Protein AF-A0AA42UG74-F1 (afdb_monomer)

Mean predicted aligned error: 9.79 Å

Nearest PDB structures (foldseek):
  3mso-assembly1_B  TM=6.587E-01  e=2.366E-01  Pseudomonas aeruginosa
  8ow1-assembly1_P  TM=5.869E-01  e=1.879E-01  Saccharomyces cerevisiae
  6a5g-assembly2_C  TM=5.026E-01  e=2.814E-01  Streptomyces seoulensis
  7dda-assembly1_A  TM=5.374E-01  e=2.998E+00  Shrimp white spot syndrome virus
  8a3w-assembly1_SZ  TM=3.940E-01  e=4.001E+00  Leishmania major strain Friedlin

pLDDT: mean 78.97, std 15.33, range [35.84, 93.62]

Structure (mmCIF, N/CA/C/O backbone):
data_AF-A0AA42UG74-F1
#
_entry.id   AF-A0AA42UG74-F1
#
loop_
_atom_site.group_PDB
_atom_site.id
_atom_site.type_symbol
_atom_site.label_atom_id
_atom_site.label_alt_id
_atom_site.label_comp_id
_atom_site.label_asym_id
_atom_site.label_entity_id
_atom_site.label_seq_id
_atom_site.pdbx_PDB_ins_code
_atom_site.Cartn_x
_atom_site.Cartn_y
_atom_site.Cartn_z
_atom_site.occupancy
_atom_site.B_iso_or_equiv
_atom_site.auth_seq_id
_atom_site.auth_comp_id
_atom_site.auth_asym_id
_atom_site.auth_atom_id
_atom_site.pdbx_PDB_model_num
ATOM 1 N N . MET A 1 1 ? -6.431 9.610 14.827 1.00 75.06 1 MET A N 1
ATOM 2 C CA . MET A 1 1 ? -7.086 8.660 13.911 1.00 75.06 1 MET A CA 1
ATOM 3 C C . MET A 1 1 ? -6.911 9.230 12.531 1.00 75.06 1 MET A C 1
ATOM 5 O O . MET A 1 1 ? -7.346 10.354 12.314 1.00 75.06 1 MET A O 1
ATOM 9 N N . ILE A 1 2 ? -6.188 8.516 11.682 1.00 86.88 2 ILE A N 1
ATOM 10 C CA . ILE A 1 2 ? -5.879 8.994 10.339 1.00 86.88 2 ILE A CA 1
ATOM 11 C C . ILE A 1 2 ? -7.026 8.645 9.390 1.00 86.88 2 ILE A C 1
ATOM 13 O O . ILE A 1 2 ? -7.773 7.682 9.622 1.00 86.88 2 ILE A O 1
ATOM 17 N N . ASP A 1 3 ? -7.175 9.426 8.331 1.00 89.94 3 ASP A N 1
ATOM 18 C CA . ASP A 1 3 ? -8.115 9.121 7.260 1.00 89.94 3 ASP A CA 1
ATOM 19 C C . ASP A 1 3 ? -7.470 8.228 6.183 1.00 89.94 3 ASP A C 1
ATOM 21 O O . ASP A 1 3 ? -6.282 7.887 6.222 1.00 89.94 3 ASP A O 1
ATOM 25 N N . PHE A 1 4 ? -8.276 7.813 5.205 1.00 89.19 4 PHE A N 1
ATOM 26 C CA . PHE A 1 4 ? -7.787 7.018 4.082 1.00 89.19 4 PHE A CA 1
ATOM 27 C C . PHE A 1 4 ? -6.757 7.761 3.229 1.00 89.19 4 PHE A C 1
ATOM 29 O O . PHE A 1 4 ? -5.860 7.128 2.679 1.00 89.19 4 PHE A O 1
ATOM 36 N N . HIS A 1 5 ? -6.861 9.083 3.107 1.00 91.75 5 HIS A N 1
ATOM 37 C CA . HIS A 1 5 ? -5.953 9.871 2.286 1.00 91.75 5 HIS A CA 1
ATOM 38 C C . HIS A 1 5 ? -4.543 9.896 2.894 1.00 91.75 5 HIS A C 1
ATOM 40 O O . HIS A 1 5 ? -3.554 9.696 2.186 1.00 91.75 5 HIS A O 1
ATOM 46 N N . GLU A 1 6 ? -4.444 10.052 4.213 1.00 92.00 6 GLU A N 1
ATOM 47 C CA . GLU A 1 6 ? -3.196 9.911 4.961 1.00 92.00 6 GLU A CA 1
ATOM 48 C C . GLU A 1 6 ? -2.643 8.486 4.871 1.00 92.00 6 GLU A C 1
ATOM 50 O O . GLU A 1 6 ? -1.457 8.305 4.589 1.00 92.00 6 GLU A O 1
ATOM 55 N N . ALA A 1 7 ? -3.491 7.463 5.018 1.00 90.94 7 ALA A N 1
ATOM 56 C CA . ALA A 1 7 ? -3.063 6.069 4.895 1.00 90.94 7 ALA A CA 1
ATOM 57 C C . ALA A 1 7 ? -2.491 5.753 3.500 1.00 90.94 7 ALA A C 1
ATOM 59 O O . ALA A 1 7 ? -1.457 5.090 3.393 1.00 90.94 7 ALA A O 1
ATOM 60 N N . ILE A 1 8 ? -3.117 6.267 2.435 1.00 93.25 8 ILE A N 1
ATOM 61 C CA . ILE A 1 8 ? -2.642 6.119 1.052 1.00 93.25 8 ILE A CA 1
ATOM 62 C C . ILE A 1 8 ? -1.286 6.804 0.872 1.00 93.25 8 ILE A C 1
ATOM 64 O O . ILE A 1 8 ? -0.369 6.188 0.330 1.00 93.25 8 ILE A O 1
ATOM 68 N N . LYS A 1 9 ? -1.120 8.039 1.365 1.00 93.44 9 LYS A N 1
ATOM 69 C CA . LYS A 1 9 ? 0.169 8.752 1.304 1.00 93.44 9 LYS A CA 1
ATOM 70 C C . LYS A 1 9 ? 1.281 7.968 1.992 1.00 93.44 9 LYS A C 1
ATOM 72 O O . LYS A 1 9 ? 2.375 7.832 1.446 1.00 93.44 9 LYS A O 1
ATOM 77 N N . ILE A 1 10 ? 0.996 7.420 3.172 1.00 92.88 10 ILE A N 1
ATOM 78 C CA . ILE A 1 10 ? 1.953 6.606 3.925 1.00 92.88 10 ILE A CA 1
ATOM 79 C C . ILE A 1 10 ? 2.306 5.345 3.134 1.00 92.88 10 ILE A C 1
ATOM 81 O O . ILE A 1 10 ? 3.487 5.029 3.001 1.00 92.88 10 ILE A O 1
ATOM 85 N N . ALA A 1 11 ? 1.321 4.650 2.564 1.00 92.00 11 ALA A N 1
ATOM 86 C CA . ALA A 1 11 ? 1.563 3.471 1.737 1.00 92.00 11 ALA A CA 1
ATOM 87 C C . ALA A 1 11 ? 2.422 3.794 0.500 1.00 92.00 11 ALA A C 1
ATOM 89 O O . ALA A 1 11 ? 3.418 3.114 0.270 1.00 92.00 11 ALA A O 1
ATOM 90 N N . MET A 1 12 ? 2.103 4.864 -0.237 1.00 90.44 12 MET A N 1
ATOM 91 C C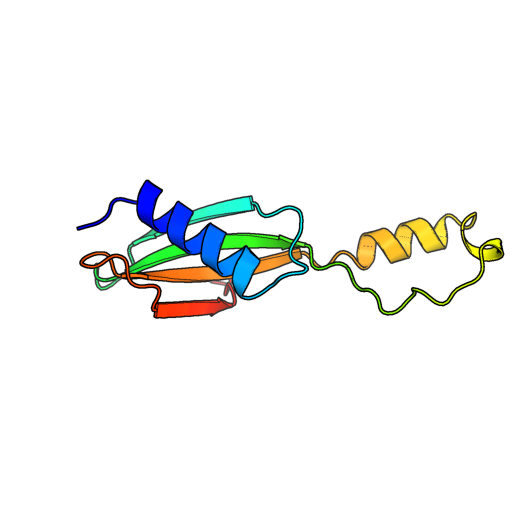A . MET A 1 12 ? 2.856 5.303 -1.421 1.00 90.44 12 MET A CA 1
ATOM 92 C C . MET A 1 12 ? 4.317 5.633 -1.096 1.00 90.44 12 MET A C 1
ATOM 94 O O . MET A 1 12 ? 5.219 5.148 -1.777 1.00 90.44 12 MET A O 1
ATOM 98 N N . ASN A 1 13 ? 4.563 6.382 -0.017 1.00 91.56 13 ASN A N 1
ATOM 99 C CA . ASN A 1 13 ? 5.923 6.698 0.435 1.00 91.56 13 ASN A CA 1
ATOM 100 C C . ASN A 1 13 ? 6.708 5.442 0.839 1.00 91.56 13 ASN A C 1
ATOM 102 O O . ASN A 1 13 ? 7.914 5.345 0.611 1.00 91.56 13 ASN A O 1
ATOM 106 N N . ASN A 1 14 ? 6.035 4.458 1.440 1.00 90.81 14 ASN A N 1
ATOM 107 C CA . ASN A 1 14 ? 6.673 3.190 1.778 1.00 90.81 14 ASN A CA 1
ATOM 108 C C . ASN A 1 14 ? 6.991 2.353 0.531 1.00 90.81 14 ASN A C 1
ATOM 110 O O . ASN A 1 14 ? 8.032 1.706 0.520 1.00 90.81 14 ASN A O 1
ATOM 114 N N . VAL A 1 15 ? 6.172 2.380 -0.529 1.00 87.06 15 VAL A N 1
ATOM 115 C CA . VAL A 1 15 ? 6.480 1.660 -1.785 1.00 87.06 15 VAL A CA 1
ATOM 116 C C . VAL A 1 15 ? 7.768 2.173 -2.401 1.00 87.06 15 VAL A C 1
ATOM 118 O O . VAL A 1 15 ? 8.651 1.376 -2.696 1.00 87.06 15 VAL A O 1
ATOM 121 N N . THR A 1 16 ? 7.904 3.489 -2.551 1.00 84.88 16 THR A N 1
ATOM 122 C CA . THR A 1 16 ? 9.098 4.093 -3.158 1.00 84.88 16 THR A CA 1
ATOM 123 C C . THR A 1 16 ? 10.352 3.860 -2.317 1.00 84.88 16 THR A C 1
ATOM 125 O O . THR A 1 16 ? 11.437 3.688 -2.865 1.00 84.88 16 THR A O 1
ATOM 128 N N . THR A 1 17 ? 10.206 3.792 -0.990 1.00 86.31 17 THR A N 1
ATOM 129 C CA . THR A 1 17 ? 11.322 3.546 -0.064 1.00 86.31 17 THR A CA 1
ATOM 130 C C . THR A 1 17 ? 11.743 2.074 -0.039 1.00 86.31 17 THR A C 1
ATOM 132 O O . THR A 1 17 ? 12.931 1.763 -0.053 1.00 86.31 17 THR A O 1
ATOM 135 N N . LEU A 1 18 ? 10.779 1.152 0.018 1.00 84.69 18 LEU A N 1
ATOM 136 C CA . LEU A 1 18 ? 11.035 -0.288 0.141 1.00 84.69 18 LEU A CA 1
ATOM 137 C C . LEU A 1 18 ? 11.349 -0.938 -1.209 1.00 84.69 18 LEU A C 1
ATOM 139 O O . LEU A 1 18 ? 12.018 -1.969 -1.258 1.00 84.69 18 LEU A O 1
ATOM 143 N N . ILE A 1 19 ? 10.850 -0.353 -2.297 1.00 82.75 19 ILE A N 1
ATOM 144 C CA . ILE A 1 19 ? 10.966 -0.867 -3.659 1.00 82.75 19 ILE A CA 1
ATOM 145 C C . ILE A 1 19 ? 11.438 0.288 -4.549 1.00 82.75 19 ILE A C 1
ATOM 147 O O . ILE A 1 19 ? 10.660 0.854 -5.313 1.00 82.75 19 ILE A O 1
ATOM 151 N N . PRO A 1 20 ? 12.730 0.653 -4.476 1.00 78.00 20 PRO A N 1
ATOM 152 C CA . PRO A 1 20 ? 13.266 1.837 -5.153 1.00 78.00 20 PRO A CA 1
ATOM 153 C C . PRO A 1 20 ? 13.188 1.768 -6.685 1.00 78.00 20 PRO A C 1
ATOM 155 O O . PRO A 1 20 ? 13.325 2.786 -7.354 1.00 78.00 20 PRO A O 1
ATOM 158 N N . LYS A 1 21 ? 12.967 0.576 -7.251 1.00 81.38 21 LYS A N 1
ATOM 159 C CA . LYS A 1 21 ? 12.757 0.373 -8.690 1.00 81.38 21 LYS A CA 1
ATOM 160 C C . LYS A 1 21 ? 11.279 0.349 -9.093 1.00 81.38 21 LYS A C 1
ATOM 162 O O . LYS A 1 21 ? 11.002 0.138 -10.264 1.00 81.38 21 LYS A O 1
ATOM 167 N N . ALA A 1 22 ? 10.339 0.516 -8.162 1.00 82.88 22 ALA A N 1
ATOM 168 C CA . ALA A 1 22 ? 8.919 0.513 -8.492 1.00 82.88 22 ALA A CA 1
ATOM 169 C C . ALA A 1 22 ? 8.581 1.702 -9.401 1.00 82.88 22 ALA A C 1
ATOM 171 O O . ALA A 1 22 ? 8.833 2.858 -9.063 1.00 82.88 22 ALA A O 1
ATOM 172 N N . THR A 1 23 ? 7.983 1.405 -10.547 1.00 83.00 23 THR A N 1
ATOM 173 C CA . THR A 1 23 ? 7.475 2.384 -11.511 1.00 83.00 23 THR A CA 1
ATOM 174 C C . THR A 1 23 ? 5.982 2.164 -11.733 1.00 83.00 23 THR A C 1
ATOM 176 O O . THR A 1 23 ? 5.478 1.085 -11.441 1.00 83.00 23 THR A O 1
ATOM 179 N N . ASP A 1 24 ? 5.271 3.170 -12.248 1.00 86.06 24 ASP A N 1
ATOM 180 C CA . ASP A 1 24 ? 3.826 3.080 -12.530 1.00 86.06 24 ASP A CA 1
ATOM 181 C C . ASP A 1 24 ? 2.990 2.617 -11.313 1.00 86.06 24 ASP A C 1
ATOM 183 O O . ASP A 1 24 ? 2.230 1.647 -11.358 1.00 86.06 24 ASP A O 1
ATOM 187 N N . ILE A 1 25 ? 3.204 3.287 -10.173 1.00 88.81 25 ILE A N 1
ATOM 188 C CA . ILE A 1 25 ? 2.522 2.972 -8.913 1.00 88.81 25 ILE A CA 1
ATOM 189 C C . ILE A 1 25 ? 1.075 3.464 -8.991 1.00 88.81 25 ILE A C 1
ATOM 191 O O . ILE A 1 25 ? 0.828 4.666 -9.065 1.00 88.81 25 ILE A O 1
ATOM 195 N N . ASN A 1 26 ? 0.125 2.538 -8.895 1.00 91.06 26 ASN A N 1
ATOM 196 C CA . ASN A 1 26 ? -1.304 2.806 -8.984 1.00 91.06 26 ASN A CA 1
ATOM 197 C C . ASN A 1 26 ? -2.043 2.302 -7.737 1.00 91.06 26 ASN A C 1
ATOM 199 O O . ASN A 1 26 ? -1.718 1.257 -7.169 1.00 91.06 26 ASN A O 1
ATOM 203 N N . LEU A 1 27 ? -3.048 3.065 -7.301 1.00 91.38 27 LEU A N 1
ATOM 204 C CA . LEU A 1 27 ? -3.946 2.675 -6.215 1.00 91.38 27 LEU A CA 1
ATOM 205 C C . LEU A 1 27 ? -5.079 1.813 -6.772 1.00 91.38 27 LEU A C 1
ATOM 207 O O . LEU A 1 27 ? -5.936 2.312 -7.491 1.00 91.38 27 LEU A O 1
ATOM 211 N N . GLU A 1 28 ? -5.104 0.540 -6.388 1.00 91.31 28 GLU A N 1
ATOM 212 C CA . GLU A 1 28 ? -6.131 -0.419 -6.821 1.00 91.31 28 GLU A CA 1
ATOM 213 C C . GLU A 1 28 ? -7.340 -0.433 -5.880 1.00 91.31 28 GLU A C 1
ATOM 215 O O . GLU A 1 28 ? -8.455 -0.765 -6.269 1.00 91.31 28 GLU A O 1
ATOM 220 N N . GLY A 1 29 ? -7.134 -0.088 -4.609 1.00 89.25 29 GLY A N 1
ATOM 221 C CA . GLY A 1 29 ? -8.215 -0.042 -3.637 1.00 89.25 29 GLY A CA 1
ATOM 222 C C . GLY A 1 29 ? -7.733 0.262 -2.231 1.00 89.25 29 GLY A C 1
ATOM 223 O O . GLY A 1 29 ? -6.555 0.123 -1.906 1.00 89.25 29 GLY A O 1
ATOM 224 N N . ALA A 1 30 ? -8.668 0.667 -1.384 1.00 91.00 30 ALA A N 1
ATOM 225 C CA . ALA A 1 30 ? -8.427 0.905 0.025 1.00 91.00 30 ALA A CA 1
ATOM 226 C C . ALA A 1 30 ? -9.623 0.390 0.823 1.00 91.00 30 ALA A C 1
ATOM 228 O O . ALA A 1 30 ? -10.770 0.688 0.495 1.00 91.00 30 ALA A O 1
ATOM 229 N N . MET A 1 31 ? -9.359 -0.391 1.864 1.00 92.44 31 MET A N 1
ATOM 230 C CA . MET A 1 31 ? -10.396 -0.913 2.751 1.00 92.44 31 MET A CA 1
ATOM 231 C C . MET A 1 31 ? -9.918 -0.920 4.196 1.00 92.44 31 MET A C 1
ATOM 233 O O . MET A 1 31 ? -8.733 -0.752 4.478 1.00 92.44 31 MET A O 1
ATOM 237 N N . ILE A 1 32 ? -10.848 -1.103 5.124 1.00 91.06 32 ILE A N 1
ATOM 238 C CA . ILE A 1 32 ? -10.512 -1.330 6.526 1.00 91.06 32 ILE A CA 1
ATOM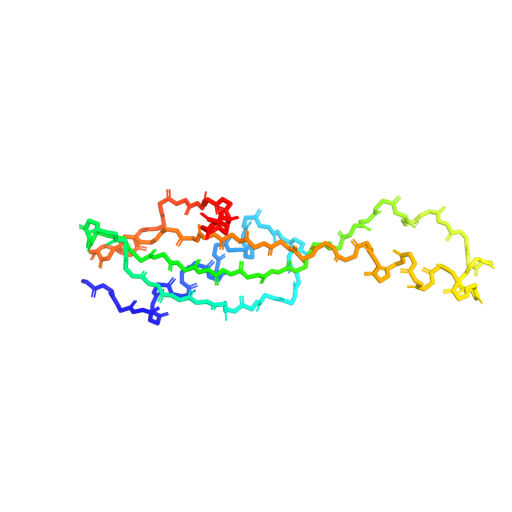 239 C C . ILE A 1 32 ? -10.443 -2.841 6.770 1.00 91.06 32 ILE A C 1
ATOM 241 O O . ILE A 1 32 ? -11.259 -3.600 6.249 1.00 91.06 32 ILE A O 1
ATOM 245 N N . SER A 1 33 ? -9.456 -3.287 7.545 1.00 88.38 33 SER A N 1
ATOM 246 C CA . SER A 1 33 ? -9.324 -4.682 7.972 1.00 88.38 33 SER A CA 1
ATOM 247 C C . SER A 1 33 ? -10.557 -5.141 8.754 1.00 88.38 33 SER A C 1
ATOM 249 O O . SER A 1 33 ? -11.159 -4.332 9.453 1.00 88.38 33 SER A O 1
ATOM 251 N N . ALA A 1 34 ? -10.852 -6.443 8.757 1.00 86.44 34 ALA A 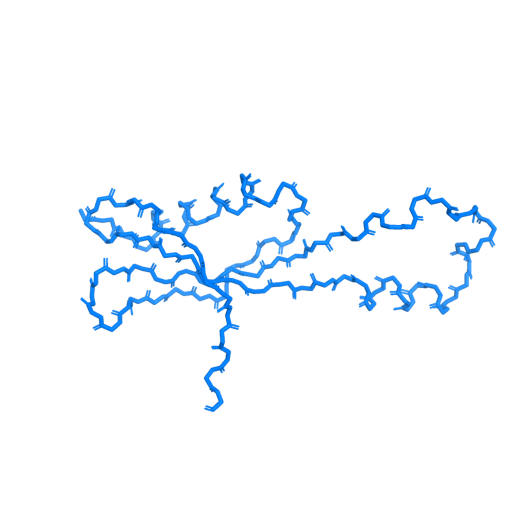N 1
ATOM 252 C CA . ALA A 1 34 ? -11.994 -7.007 9.489 1.00 86.44 34 ALA A CA 1
ATOM 253 C C . ALA A 1 34 ? -12.046 -6.611 10.982 1.00 86.44 34 ALA A C 1
ATOM 255 O O . ALA A 1 34 ? -13.129 -6.412 11.521 1.00 86.44 34 ALA A O 1
ATOM 256 N N . ASP A 1 35 ? -10.886 -6.423 11.619 1.00 87.81 35 ASP A N 1
ATOM 257 C CA . ASP A 1 35 ? -10.784 -6.037 13.033 1.00 87.81 35 ASP A CA 1
ATOM 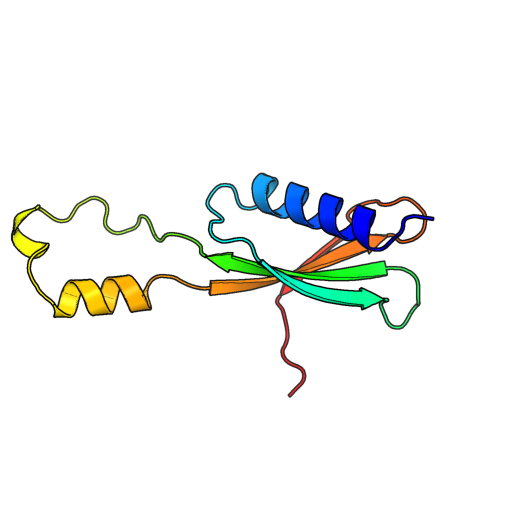258 C C . ASP A 1 35 ? -10.889 -4.513 13.281 1.00 87.81 35 ASP A C 1
ATOM 260 O O . ASP A 1 35 ? -10.604 -4.056 14.385 1.00 87.81 35 ASP A O 1
ATOM 264 N N . ASP A 1 36 ? -11.205 -3.707 12.260 1.00 86.75 36 ASP A N 1
ATOM 265 C CA . ASP A 1 36 ? -11.271 -2.227 12.261 1.00 86.75 36 ASP A CA 1
ATOM 266 C C . ASP A 1 36 ? -9.979 -1.485 12.682 1.00 86.75 36 ASP A C 1
ATOM 268 O O . ASP A 1 36 ? -9.950 -0.264 12.838 1.00 86.75 36 ASP A O 1
ATOM 272 N N . ARG A 1 37 ? -8.863 -2.205 12.844 1.00 89.56 37 ARG A N 1
ATOM 273 C CA . ARG A 1 37 ? -7.597 -1.653 13.362 1.00 89.56 37 ARG A CA 1
ATOM 274 C C . ARG A 1 37 ? -6.664 -1.103 12.288 1.00 89.56 37 ARG A C 1
ATOM 276 O O . ARG A 1 37 ? -5.840 -0.235 12.586 1.00 89.56 37 ARG A O 1
ATOM 283 N N . LEU A 1 38 ? -6.741 -1.623 11.066 1.00 91.44 38 LEU A N 1
ATOM 284 C CA . LEU A 1 38 ? -5.791 -1.325 9.997 1.00 91.44 38 LEU A CA 1
ATOM 285 C C . LEU A 1 38 ? -6.519 -0.843 8.744 1.00 91.44 38 LEU A C 1
ATOM 287 O O . LEU A 1 38 ? -7.554 -1.389 8.372 1.00 91.44 38 LEU A O 1
ATOM 291 N N . TYR A 1 39 ? -5.928 0.125 8.059 1.00 93.00 39 TYR A N 1
ATOM 292 C CA . TYR A 1 39 ? -6.202 0.375 6.656 1.00 93.00 39 TYR A CA 1
ATOM 293 C C . TYR A 1 39 ? -5.358 -0.567 5.804 1.00 93.00 39 TYR A C 1
ATOM 295 O O . TYR A 1 39 ? -4.140 -0.659 5.968 1.00 93.00 39 TYR A O 1
ATOM 303 N N . GLU A 1 40 ? -6.027 -1.267 4.899 1.00 93.12 40 GLU A N 1
ATOM 304 C CA . GLU A 1 40 ? -5.433 -2.115 3.879 1.00 93.12 40 GLU A CA 1
ATOM 305 C C . GLU A 1 40 ? -5.448 -1.351 2.553 1.00 93.12 40 GLU A C 1
ATOM 307 O O . GLU A 1 40 ? -6.505 -1.156 1.950 1.00 93.12 40 GLU A O 1
ATOM 312 N N . ILE A 1 41 ? -4.276 -0.879 2.126 1.00 93.50 41 ILE A N 1
ATOM 313 C CA . ILE A 1 41 ? -4.096 -0.102 0.897 1.00 93.50 41 ILE A CA 1
ATOM 314 C C . ILE A 1 41 ? -3.479 -0.999 -0.173 1.00 93.50 41 ILE A C 1
ATOM 316 O O . ILE A 1 41 ? -2.333 -1.430 -0.049 1.00 93.50 41 ILE A O 1
ATOM 320 N N . ASN A 1 42 ? -4.230 -1.279 -1.230 1.00 93.25 42 ASN A N 1
ATOM 321 C CA . ASN A 1 42 ? -3.797 -2.118 -2.339 1.00 93.25 42 ASN A CA 1
ATOM 322 C C . ASN A 1 42 ? -3.109 -1.248 -3.386 1.00 93.25 42 ASN A C 1
ATOM 324 O O . ASN A 1 42 ? -3.753 -0.416 -4.024 1.00 93.25 42 ASN A O 1
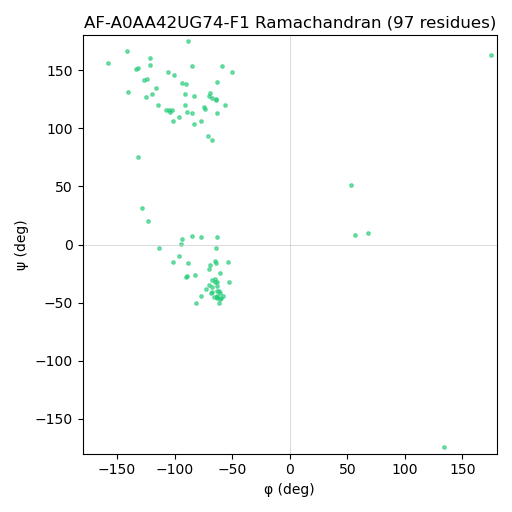ATOM 328 N N . LEU A 1 43 ? -1.812 -1.463 -3.577 1.00 91.94 43 LEU A N 1
ATOM 329 C CA . LEU A 1 43 ? -1.025 -0.771 -4.588 1.00 91.94 43 LEU A CA 1
ATOM 330 C C . LEU A 1 43 ? -0.514 -1.780 -5.610 1.00 91.94 43 LEU A C 1
ATOM 332 O O . LEU A 1 43 ? -0.014 -2.848 -5.237 1.00 91.94 43 LEU A O 1
ATOM 336 N N . SER A 1 44 ? -0.633 -1.423 -6.884 1.00 89.44 44 SER A N 1
ATOM 337 C CA . SER A 1 44 ? 0.038 -2.111 -7.979 1.00 89.44 44 SER A CA 1
ATOM 338 C C . SER A 1 44 ? 1.202 -1.268 -8.487 1.00 89.44 44 SER A C 1
ATOM 340 O O . SER A 1 44 ? 1.167 -0.043 -8.403 1.00 89.44 44 SER A O 1
ATOM 342 N N . TYR A 1 45 ? 2.257 -1.916 -8.963 1.00 89.25 45 TYR A N 1
ATOM 343 C CA . TYR A 1 45 ? 3.409 -1.244 -9.560 1.00 89.25 45 TYR A CA 1
ATOM 344 C C . TYR A 1 45 ? 4.165 -2.202 -10.476 1.00 89.25 45 TYR A C 1
ATOM 346 O O . TYR A 1 45 ? 4.091 -3.423 -10.330 1.00 89.25 45 TYR A O 1
ATOM 354 N N . GLU A 1 46 ? 4.901 -1.647 -11.426 1.00 87.19 46 GLU A N 1
ATOM 355 C CA . GLU A 1 46 ? 5.828 -2.381 -12.277 1.00 87.19 46 GLU A CA 1
ATOM 356 C C . GLU A 1 46 ? 7.218 -2.407 -11.636 1.00 87.19 46 GLU A C 1
ATOM 358 O O . GLU A 1 46 ? 7.698 -1.394 -11.123 1.00 87.19 46 GLU A O 1
ATOM 363 N N . ILE A 1 47 ? 7.891 -3.558 -11.693 1.00 80.69 47 ILE A N 1
ATOM 364 C CA . ILE A 1 47 ? 9.326 -3.648 -11.405 1.00 80.69 47 ILE A CA 1
ATOM 365 C C . ILE A 1 47 ? 10.055 -3.885 -12.736 1.00 80.69 47 ILE A C 1
ATOM 367 O O . ILE A 1 47 ? 9.848 -4.933 -13.355 1.00 80.69 47 ILE A O 1
ATOM 371 N N . PRO A 1 48 ? 10.904 -2.950 -13.200 1.00 69.69 48 PRO A N 1
ATOM 372 C CA . PRO A 1 48 ? 11.743 -3.173 -14.363 1.00 69.69 48 PRO A CA 1
ATOM 373 C C . PRO A 1 48 ? 12.794 -4.243 -14.045 1.00 69.69 48 PRO A C 1
ATOM 375 O O . PRO A 1 48 ? 13.533 -4.162 -13.061 1.00 69.69 48 PRO A O 1
ATOM 378 N N . ASP A 1 49 ? 12.845 -5.268 -14.891 1.00 64.44 49 ASP A N 1
ATOM 379 C CA . ASP A 1 49 ? 13.842 -6.332 -14.825 1.00 64.44 49 ASP A CA 1
ATOM 380 C C . ASP A 1 49 ? 15.127 -5.867 -15.541 1.00 64.44 49 ASP A C 1
ATOM 382 O O . ASP A 1 49 ? 15.182 -5.829 -16.770 1.00 64.44 49 ASP A O 1
ATOM 386 N N . ASN A 1 50 ? 16.161 -5.485 -14.777 1.00 57.25 50 ASN A N 1
ATOM 387 C CA . ASN A 1 50 ? 17.463 -5.053 -15.321 1.00 57.25 50 ASN A CA 1
ATOM 388 C C . ASN A 1 50 ? 18.348 -6.226 -15.791 1.00 57.25 50 ASN A C 1
ATOM 390 O O . ASN A 1 50 ? 19.502 -6.009 -16.150 1.00 57.25 50 ASN A O 1
ATOM 394 N N . SER A 1 51 ? 17.863 -7.472 -15.803 1.00 52.72 51 SER A N 1
ATOM 395 C CA . SER A 1 51 ? 18.692 -8.643 -16.141 1.00 52.72 51 SER A CA 1
ATOM 396 C C . SER A 1 51 ? 19.230 -8.674 -17.585 1.00 52.72 51 SER A C 1
ATOM 398 O O . SER A 1 51 ? 19.968 -9.592 -17.932 1.00 52.72 51 SER A O 1
ATOM 400 N N . PHE A 1 52 ? 18.874 -7.703 -18.436 1.00 50.53 52 PHE A N 1
ATOM 401 C CA . PHE A 1 52 ? 19.213 -7.663 -19.865 1.00 50.53 52 PHE A CA 1
ATOM 402 C C . PHE A 1 52 ? 19.973 -6.397 -20.300 1.00 50.53 52 PHE A C 1
ATOM 404 O O . PHE A 1 52 ? 20.037 -6.114 -21.492 1.00 50.53 52 PHE A O 1
ATOM 411 N N . GLU A 1 53 ? 20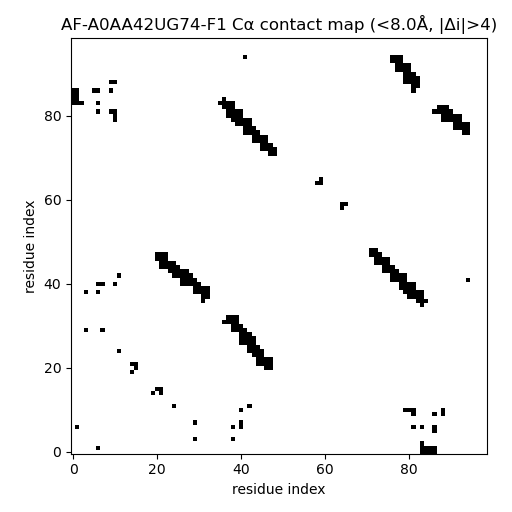.615 -5.667 -19.380 1.00 49.84 53 GLU A N 1
ATOM 412 C CA . GLU A 1 53 ? 21.494 -4.520 -19.710 1.00 49.84 53 GLU A CA 1
ATOM 413 C C . GLU A 1 53 ? 22.744 -4.891 -20.554 1.00 49.84 53 GLU A C 1
ATOM 415 O O . GLU A 1 53 ? 23.593 -4.046 -20.811 1.00 49.84 53 GLU A O 1
ATOM 420 N N . SER A 1 54 ? 22.879 -6.137 -21.022 1.00 47.44 54 SER A N 1
ATOM 421 C CA . SER A 1 54 ? 24.060 -6.630 -21.749 1.00 47.44 54 SER A CA 1
ATOM 422 C C . SER A 1 54 ? 23.734 -7.303 -23.085 1.00 47.44 54 SER A C 1
ATOM 424 O O . SER A 1 54 ? 24.433 -8.237 -23.474 1.00 47.44 54 SER A O 1
ATOM 426 N N . ILE A 1 55 ? 22.677 -6.889 -23.790 1.00 51.81 55 ILE A N 1
ATOM 427 C CA . ILE A 1 55 ? 22.412 -7.401 -25.143 1.00 51.81 55 ILE A CA 1
ATOM 428 C C . ILE A 1 55 ? 22.557 -6.270 -26.156 1.00 51.81 55 ILE A C 1
ATOM 430 O O . ILE A 1 55 ? 21.883 -5.249 -26.064 1.00 51.81 55 ILE A O 1
ATOM 434 N N . SER A 1 56 ? 23.496 -6.478 -27.079 1.00 52.56 56 SER A N 1
ATOM 435 C CA . SER A 1 56 ? 23.953 -5.559 -28.116 1.00 52.56 56 SER A CA 1
ATOM 436 C C . SER A 1 56 ? 22.818 -4.944 -28.942 1.00 52.56 56 SER A C 1
ATOM 438 O O . SER A 1 56 ? 21.799 -5.582 -29.219 1.00 52.56 56 SER A O 1
ATOM 440 N N . ASP A 1 57 ? 23.048 -3.709 -29.399 1.00 54.97 57 ASP A N 1
ATOM 441 C CA . ASP A 1 57 ? 22.126 -2.889 -30.200 1.00 54.97 57 ASP A CA 1
ATOM 442 C C . ASP A 1 57 ? 21.598 -3.565 -31.482 1.00 54.97 57 ASP A C 1
ATOM 444 O O . ASP A 1 57 ? 20.589 -3.136 -32.042 1.00 54.97 57 ASP A O 1
ATOM 448 N N . GLU A 1 58 ? 22.213 -4.662 -31.926 1.00 54.28 58 GLU A N 1
ATOM 449 C CA . GLU A 1 58 ? 21.817 -5.414 -33.120 1.00 54.28 58 GLU A CA 1
ATOM 450 C C . GLU A 1 58 ? 20.484 -6.178 -32.969 1.00 54.28 58 GLU A C 1
ATOM 452 O O . GLU A 1 58 ? 19.834 -6.474 -33.972 1.00 54.28 58 GLU A O 1
ATOM 457 N N . ILE A 1 59 ? 20.018 -6.465 -31.743 1.00 53.88 59 ILE A N 1
ATOM 458 C CA . ILE A 1 59 ? 18.796 -7.268 -31.496 1.00 53.88 59 ILE A CA 1
ATOM 459 C C . ILE A 1 59 ? 17.541 -6.397 -31.259 1.00 53.88 59 ILE A C 1
ATOM 461 O O . ILE A 1 59 ? 16.411 -6.894 -31.307 1.00 53.88 59 ILE A O 1
ATOM 465 N N . ASN A 1 60 ? 17.698 -5.078 -31.094 1.00 53.03 60 ASN A N 1
ATOM 466 C CA . ASN A 1 60 ? 16.604 -4.148 -30.769 1.00 53.03 60 ASN A CA 1
ATOM 467 C C . ASN A 1 60 ? 15.519 -4.006 -31.861 1.00 53.03 60 ASN A C 1
ATOM 469 O O . ASN A 1 60 ? 14.434 -3.506 -31.572 1.00 53.03 60 ASN A O 1
ATOM 473 N N . ASN A 1 61 ? 15.761 -4.479 -33.089 1.00 57.62 61 ASN A N 1
ATOM 474 C CA . ASN A 1 61 ? 14.812 -4.375 -34.208 1.00 57.62 61 ASN A CA 1
ATOM 475 C C . ASN A 1 61 ? 13.892 -5.600 -34.388 1.00 57.62 61 ASN A C 1
ATOM 477 O O . ASN A 1 61 ? 13.127 -5.652 -35.352 1.00 57.62 61 ASN A O 1
ATOM 481 N N . ASN A 1 62 ? 13.943 -6.600 -33.499 1.00 65.69 62 ASN A N 1
ATOM 482 C CA . ASN A 1 62 ? 13.115 -7.799 -33.640 1.00 65.69 62 ASN A CA 1
ATOM 483 C C . ASN A 1 62 ? 11.757 -7.647 -32.908 1.00 65.69 62 ASN A C 1
ATOM 485 O O . ASN A 1 62 ? 11.742 -7.488 -31.685 1.00 65.69 62 ASN A O 1
ATOM 489 N N . PRO A 1 63 ? 10.597 -7.742 -33.589 1.00 65.69 63 PRO A N 1
ATOM 490 C CA . PRO A 1 63 ? 9.275 -7.606 -32.961 1.00 65.69 63 PRO A CA 1
ATOM 491 C C . PRO A 1 63 ? 8.990 -8.658 -31.875 1.00 65.69 63 PRO A C 1
ATOM 493 O O . PRO A 1 63 ? 8.241 -8.389 -30.935 1.00 65.69 63 PRO A O 1
ATOM 496 N N . LEU A 1 64 ? 9.640 -9.826 -31.933 1.00 63.75 64 LEU A N 1
ATOM 497 C CA . LEU A 1 64 ? 9.562 -10.827 -30.864 1.00 63.75 64 LEU A CA 1
ATOM 498 C C . LEU A 1 64 ? 10.234 -10.345 -29.567 1.00 63.75 64 LEU A C 1
ATOM 500 O O . LEU A 1 64 ? 9.778 -10.692 -28.481 1.00 63.75 64 LEU A O 1
ATOM 504 N N . TYR A 1 65 ? 11.267 -9.501 -29.665 1.00 65.12 65 TYR A N 1
ATOM 505 C CA . TYR A 1 65 ? 11.935 -8.894 -28.511 1.00 65.12 65 TYR A CA 1
ATOM 506 C C . TYR A 1 65 ? 11.068 -7.815 -27.845 1.00 65.12 65 TYR A C 1
ATOM 508 O O . TYR A 1 65 ? 10.996 -7.732 -26.620 1.00 65.12 65 TYR A O 1
ATOM 516 N N . ALA A 1 66 ? 10.335 -7.024 -28.634 1.00 62.00 66 ALA A N 1
ATOM 517 C CA . ALA A 1 66 ? 9.347 -6.092 -28.090 1.00 62.00 66 ALA A CA 1
ATOM 518 C C . ALA A 1 66 ? 8.245 -6.836 -27.314 1.00 62.00 66 ALA A C 1
ATOM 520 O O . ALA A 1 66 ? 7.856 -6.408 -26.226 1.00 62.00 66 ALA A O 1
ATOM 521 N N . MET A 1 67 ? 7.807 -7.992 -27.827 1.00 59.28 67 MET A N 1
ATOM 522 C CA . MET A 1 67 ? 6.818 -8.847 -27.170 1.00 59.28 67 MET A CA 1
ATOM 523 C C . MET A 1 67 ? 7.346 -9.439 -25.852 1.00 59.28 67 MET A C 1
ATOM 525 O O . MET A 1 67 ? 6.654 -9.390 -24.835 1.00 59.28 67 MET A O 1
ATOM 529 N N . THR A 1 68 ? 8.586 -9.949 -25.828 1.00 58.16 68 THR A N 1
ATOM 530 C CA . THR A 1 68 ? 9.195 -10.483 -24.596 1.00 58.16 68 THR A CA 1
ATOM 531 C C . THR A 1 68 ? 9.464 -9.391 -23.566 1.00 58.16 68 THR A C 1
ATOM 533 O O . THR A 1 68 ? 9.245 -9.626 -22.380 1.00 58.16 68 THR A O 1
ATOM 536 N N . ARG A 1 69 ? 9.855 -8.180 -23.986 1.00 58.31 69 ARG A N 1
ATOM 537 C CA . ARG A 1 69 ? 10.003 -7.011 -23.102 1.00 58.31 69 ARG A CA 1
ATOM 538 C C . ARG A 1 69 ? 8.672 -6.594 -22.474 1.00 58.31 69 ARG A C 1
ATOM 540 O O . ARG A 1 69 ? 8.643 -6.271 -21.289 1.00 58.31 69 ARG A O 1
ATOM 547 N N . LEU A 1 70 ? 7.578 -6.644 -23.237 1.00 58.31 70 LEU A N 1
ATOM 548 C CA . LEU A 1 70 ? 6.232 -6.351 -22.736 1.00 58.31 70 LEU A CA 1
ATOM 549 C C . LEU A 1 70 ? 5.761 -7.411 -21.729 1.00 58.31 70 LEU A C 1
ATOM 551 O O . LEU A 1 70 ? 5.224 -7.065 -20.683 1.00 58.31 70 LEU A O 1
ATOM 555 N N . MET A 1 71 ? 6.048 -8.690 -21.993 1.00 59.72 71 MET A N 1
ATOM 556 C CA . MET A 1 71 ? 5.769 -9.794 -21.063 1.00 59.72 71 MET A CA 1
ATOM 557 C C . MET A 1 71 ? 6.645 -9.782 -19.799 1.00 59.72 71 MET A C 1
ATOM 559 O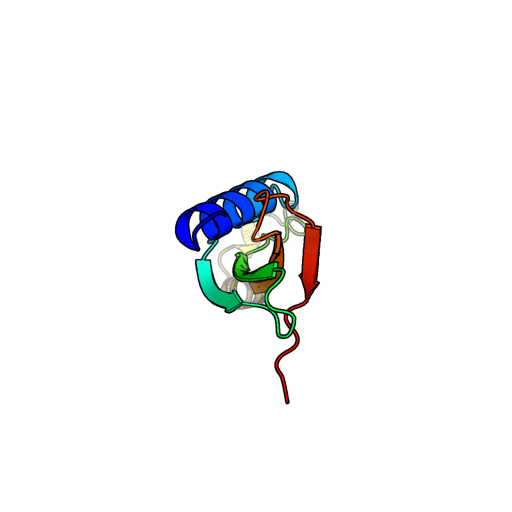 O . MET A 1 71 ? 6.297 -10.428 -18.812 1.00 59.72 71 MET A O 1
ATOM 563 N N . ARG A 1 72 ? 7.773 -9.059 -19.803 1.00 59.16 72 ARG A N 1
ATOM 564 C CA . ARG A 1 72 ? 8.715 -8.988 -18.672 1.00 59.16 72 ARG A CA 1
ATOM 565 C C . ARG A 1 72 ? 8.410 -7.899 -17.655 1.00 59.16 72 ARG A C 1
ATOM 567 O O . ARG A 1 72 ? 8.954 -7.944 -16.553 1.00 59.16 72 ARG A O 1
ATOM 574 N N . LYS A 1 73 ? 7.567 -6.924 -18.007 1.00 63.00 73 LYS A N 1
ATOM 575 C CA . LYS A 1 73 ? 7.043 -5.940 -17.056 1.00 63.00 73 LYS A CA 1
ATOM 576 C C . LYS A 1 73 ? 6.127 -6.666 -16.081 1.00 63.00 73 LYS A C 1
ATOM 578 O O . LYS A 1 73 ? 4.937 -6.853 -16.323 1.00 63.00 73 LYS A O 1
ATOM 583 N N . ARG A 1 74 ? 6.708 -7.144 -14.984 1.00 69.12 74 ARG A N 1
ATOM 584 C CA . ARG A 1 74 ? 5.951 -7.819 -13.941 1.00 69.12 74 ARG A CA 1
ATOM 585 C C . ARG A 1 74 ? 5.226 -6.757 -13.130 1.00 69.12 74 ARG A C 1
ATOM 587 O O . ARG A 1 74 ? 5.848 -6.042 -12.345 1.00 69.12 74 ARG A O 1
ATOM 594 N N . ARG A 1 75 ? 3.912 -6.668 -13.328 1.00 79.19 75 ARG A N 1
ATOM 595 C CA . ARG A 1 75 ? 3.043 -5.915 -12.430 1.00 79.19 75 ARG A CA 1
ATOM 596 C C . ARG A 1 75 ? 2.895 -6.710 -11.139 1.00 79.19 75 ARG A C 1
ATOM 598 O O . ARG A 1 75 ? 2.410 -7.840 -11.149 1.00 79.19 75 ARG A O 1
ATOM 605 N N . GLU A 1 76 ? 3.365 -6.145 -10.038 1.00 84.88 76 GLU A N 1
ATOM 606 C CA . GLU A 1 76 ? 3.156 -6.692 -8.705 1.00 84.88 76 GLU A CA 1
ATOM 607 C C . GLU A 1 76 ? 2.031 -5.944 -8.010 1.00 84.88 76 GLU A C 1
ATOM 609 O O . GLU A 1 76 ? 1.869 -4.738 -8.183 1.00 84.88 76 GLU A O 1
ATOM 614 N N . GLN A 1 77 ? 1.270 -6.666 -7.192 1.00 87.75 77 GLN A N 1
ATOM 615 C CA . GLN A 1 77 ? 0.237 -6.090 -6.348 1.00 87.75 77 GLN A CA 1
ATOM 616 C C . GLN A 1 77 ? 0.490 -6.481 -4.897 1.00 87.75 77 GLN A C 1
ATOM 618 O O . GLN A 1 77 ? 0.649 -7.661 -4.554 1.00 87.75 77 GLN A O 1
ATOM 623 N N . LYS A 1 78 ? 0.532 -5.477 -4.024 1.00 90.44 78 LYS A N 1
ATOM 624 C CA . LYS A 1 78 ? 0.735 -5.667 -2.588 1.00 90.44 78 LYS A CA 1
ATOM 625 C C . LYS A 1 78 ? -0.263 -4.847 -1.792 1.00 90.44 78 LYS A C 1
ATOM 627 O O . LYS A 1 78 ? -0.714 -3.787 -2.216 1.00 90.44 78 LYS A O 1
ATOM 632 N N . VAL A 1 79 ? -0.581 -5.363 -0.614 1.00 92.06 79 VAL A N 1
ATOM 633 C CA . VAL A 1 79 ? -1.468 -4.718 0.349 1.00 92.06 79 VAL A CA 1
ATOM 634 C C . VAL A 1 79 ? -0.618 -4.155 1.472 1.00 92.06 79 VAL A C 1
ATOM 636 O O . VAL A 1 79 ? 0.029 -4.912 2.195 1.00 92.06 79 VAL A O 1
ATOM 639 N N . PHE A 1 80 ? -0.618 -2.840 1.616 1.00 92.44 80 PHE A N 1
ATOM 640 C CA . PHE A 1 80 ? 0.091 -2.104 2.650 1.00 92.44 80 PHE A CA 1
ATOM 641 C C . PHE A 1 80 ? -0.830 -1.924 3.853 1.00 92.44 80 PHE A C 1
ATOM 643 O O . PHE A 1 80 ? -1.977 -1.506 3.713 1.00 92.44 80 PHE A O 1
ATOM 650 N N . LEU A 1 81 ? -0.328 -2.269 5.035 1.00 92.31 81 LEU A N 1
ATOM 651 C CA . LEU A 1 81 ? -1.072 -2.233 6.286 1.00 92.31 81 LEU A CA 1
ATOM 652 C C . LEU A 1 81 ? -0.664 -0.988 7.069 1.00 92.31 81 LEU A C 1
ATOM 654 O O . LEU A 1 81 ? 0.487 -0.866 7.499 1.00 92.31 81 LEU A O 1
ATOM 658 N N . VAL A 1 82 ? -1.604 -0.072 7.277 1.00 93.62 82 VAL A N 1
ATOM 659 C CA . VAL A 1 82 ? -1.382 1.169 8.029 1.00 93.62 82 VAL A CA 1
ATOM 660 C C . VAL A 1 82 ? -2.310 1.194 9.234 1.00 93.62 82 VAL A C 1
ATOM 662 O O . VAL A 1 82 ? -3.507 0.960 9.112 1.00 93.62 82 VAL A O 1
ATOM 665 N N . ASN A 1 83 ? -1.776 1.453 10.421 1.00 93.00 83 ASN A N 1
ATOM 666 C CA . ASN A 1 83 ? -2.579 1.515 11.636 1.00 93.00 83 ASN A CA 1
ATOM 667 C C . ASN A 1 83 ? -3.481 2.759 11.639 1.00 93.00 83 ASN A C 1
ATOM 669 O O . ASN A 1 83 ? -3.020 3.884 11.466 1.00 93.00 83 ASN A O 1
ATOM 673 N N . LYS A 1 84 ? -4.778 2.542 11.866 1.00 89.69 84 LYS A N 1
ATOM 674 C CA . LYS A 1 84 ? -5.824 3.572 11.831 1.00 89.69 84 LYS A CA 1
ATOM 675 C C . LYS A 1 84 ? -5.665 4.629 12.931 1.00 89.69 84 LYS A C 1
ATOM 677 O O . LYS A 1 84 ? -6.063 5.781 12.756 1.00 89.69 84 LYS A O 1
ATOM 682 N N . LEU A 1 85 ? -5.098 4.253 14.079 1.00 89.19 85 LEU A N 1
ATOM 683 C CA . LEU A 1 85 ? -5.006 5.129 15.251 1.00 89.19 85 LEU A CA 1
ATOM 684 C C . LEU A 1 85 ? -3.834 6.110 15.166 1.00 89.19 85 LEU A C 1
ATOM 686 O O . LEU A 1 85 ? -4.041 7.309 15.365 1.00 89.19 85 LEU A O 1
ATOM 690 N N . ASP A 1 86 ? -2.640 5.596 14.868 1.00 88.88 86 ASP A N 1
ATOM 691 C CA . ASP A 1 86 ? -1.362 6.319 14.935 1.00 88.88 86 ASP A CA 1
ATOM 692 C C . ASP A 1 86 ? -0.694 6.531 13.565 1.00 88.88 86 ASP A C 1
ATOM 694 O O . ASP A 1 86 ? 0.373 7.136 13.494 1.00 88.88 86 ASP A O 1
ATOM 698 N N . GLY A 1 87 ? -1.284 6.012 12.484 1.00 87.38 87 GLY A N 1
ATOM 699 C CA . GLY A 1 87 ? -0.728 6.087 11.136 1.00 87.38 87 GLY A CA 1
ATOM 700 C C . GLY A 1 87 ? 0.551 5.280 10.928 1.00 87.38 87 GLY A C 1
ATOM 701 O O . GLY A 1 87 ? 1.193 5.403 9.888 1.00 87.38 87 GLY A O 1
ATOM 702 N N . LYS A 1 88 ? 0.959 4.425 11.874 1.00 91.38 88 LYS A N 1
ATOM 703 C CA . LYS A 1 88 ? 2.183 3.639 11.698 1.00 91.38 88 LYS A CA 1
ATOM 704 C C . LYS A 1 88 ? 2.008 2.586 10.615 1.00 91.38 88 LYS A C 1
ATOM 706 O O . LYS A 1 88 ? 1.085 1.769 10.658 1.00 91.38 88 LYS A O 1
ATOM 711 N N . PHE A 1 89 ? 2.962 2.556 9.692 1.00 91.81 89 PHE A N 1
ATOM 712 C CA . PHE A 1 89 ? 3.112 1.458 8.752 1.00 91.81 89 PHE A CA 1
ATOM 713 C C . PHE A 1 89 ? 3.457 0.168 9.509 1.00 91.81 89 PHE A C 1
ATOM 715 O O . PHE A 1 89 ? 4.405 0.127 10.293 1.00 91.81 89 PHE A O 1
ATOM 722 N N . ARG A 1 90 ? 2.657 -0.881 9.307 1.00 90.62 90 ARG A N 1
ATOM 723 C CA . ARG A 1 90 ? 2.805 -2.182 9.977 1.00 90.62 90 ARG A CA 1
ATOM 724 C C . ARG A 1 90 ? 3.471 -3.239 9.102 1.00 90.62 90 ARG A C 1
ATOM 726 O O . ARG A 1 90 ? 3.897 -4.261 9.629 1.00 90.62 90 ARG A O 1
ATOM 733 N N . GLY A 1 91 ? 3.565 -3.004 7.797 1.00 90.38 91 GLY A N 1
ATOM 734 C CA . GLY A 1 91 ? 4.125 -3.945 6.832 1.00 90.38 91 GLY A CA 1
ATOM 735 C C . GLY A 1 91 ? 3.247 -4.087 5.595 1.00 90.38 91 GLY A C 1
ATOM 736 O O . GLY A 1 91 ? 2.248 -3.385 5.436 1.00 90.38 91 GLY A O 1
ATOM 737 N N . PHE A 1 92 ? 3.616 -5.011 4.714 1.00 89.44 92 PHE A N 1
ATOM 738 C CA . PHE A 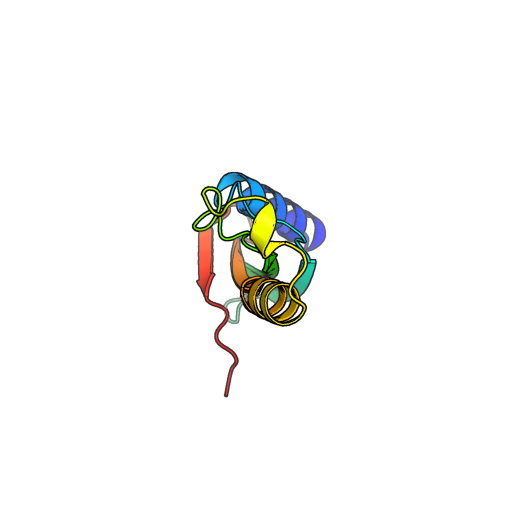1 92 ? 2.844 -5.335 3.521 1.00 89.44 92 PHE A CA 1
ATOM 739 C C . PHE A 1 92 ? 2.658 -6.848 3.383 1.00 89.44 92 PHE A C 1
ATOM 741 O O . PHE A 1 92 ? 3.494 -7.635 3.826 1.00 89.44 92 PHE A O 1
ATOM 748 N N . LYS A 1 93 ? 1.568 -7.262 2.740 1.00 88.50 93 LYS A N 1
ATOM 749 C CA . LYS A 1 93 ? 1.298 -8.656 2.361 1.00 88.50 93 LYS A CA 1
ATOM 750 C C . LYS A 1 93 ? 1.110 -8.751 0.851 1.00 88.50 93 LYS A C 1
ATOM 752 O O . LYS A 1 93 ? 0.733 -7.776 0.200 1.00 88.50 93 LYS A O 1
ATOM 757 N N . ASN A 1 94 ? 1.379 -9.924 0.286 1.00 85.00 94 ASN A N 1
ATOM 758 C CA . ASN A 1 94 ? 1.044 -10.172 -1.114 1.00 85.00 94 ASN A CA 1
ATOM 759 C C . ASN A 1 94 ? -0.471 -10.081 -1.283 1.00 85.00 94 ASN A C 1
ATOM 761 O O . ASN A 1 94 ? -1.219 -10.555 -0.419 1.00 85.00 94 ASN A O 1
ATOM 765 N N . PHE A 1 95 ? -0.911 -9.471 -2.381 1.00 76.19 95 PHE A N 1
ATOM 766 C CA . PHE A 1 95 ? -2.317 -9.506 -2.737 1.00 76.19 95 PHE A CA 1
ATOM 767 C C . PHE A 1 95 ? -2.701 -10.965 -2.997 1.00 76.19 95 PHE A C 1
ATOM 769 O O . PHE A 1 95 ? -2.173 -11.609 -3.900 1.00 76.19 95 PHE A O 1
ATOM 776 N N . LYS A 1 96 ? -3.554 -11.516 -2.135 1.00 69.44 96 LYS A N 1
ATOM 777 C CA . LYS A 1 96 ? -4.221 -12.787 -2.393 1.00 69.44 96 LYS A CA 1
ATOM 778 C C . LYS A 1 96 ? -5.582 -12.431 -2.951 1.00 69.44 96 LYS A C 1
ATOM 780 O O . LYS A 1 96 ? -6.419 -11.908 -2.217 1.00 69.44 96 LYS A O 1
ATOM 785 N N . GLU A 1 97 ? -5.769 -12.695 -4.234 1.00 54.97 97 GLU A N 1
ATOM 786 C CA . GLU A 1 97 ? -7.096 -12.727 -4.825 1.00 54.97 9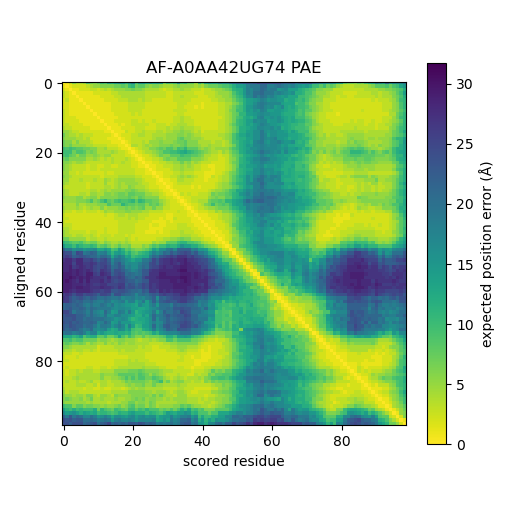7 GLU A CA 1
ATOM 787 C C . GLU A 1 97 ? -7.910 -13.750 -4.018 1.00 54.97 97 GLU A C 1
ATOM 789 O O . GLU A 1 97 ? -7.478 -14.892 -3.836 1.00 54.97 97 GLU A O 1
ATOM 794 N N . ARG A 1 98 ? -9.010 -13.316 -3.393 1.00 51.03 98 ARG A N 1
ATOM 795 C CA . ARG A 1 98 ? -9.928 -14.249 -2.732 1.00 51.03 98 ARG A CA 1
ATOM 796 C C . ARG A 1 98 ? -10.638 -15.016 -3.848 1.00 51.03 98 ARG A C 1
ATOM 798 O O . ARG A 1 98 ? -11.600 -14.497 -4.403 1.00 51.03 98 ARG A O 1
ATOM 805 N N . SER A 1 99 ? -10.096 -16.181 -4.204 1.00 35.84 99 SER A N 1
ATOM 806 C CA . SER A 1 99 ? -10.784 -17.218 -4.983 1.00 35.84 99 SER A CA 1
ATOM 807 C C . SER A 1 99 ? -11.903 -17.856 -4.170 1.00 35.84 99 SER A C 1
ATOM 809 O O . SER A 1 99 ? -11.733 -17.962 -2.931 1.00 35.84 99 SER A O 1
#

Secondary structure (DSSP, 8-state):
---HHHHHHHHHHHHHHH-TT-EEEEEEEEEE-TTSSEEEEEEEEEE---TTTTS-GGGTT-HHHHHHHHHH-EEEEEEEEEETTT--EEEEEE-----

Solvent-accessible surface area (backbone atoms only — not comparable to full-atom values): 5836 Å² total; per-residue (Å²): 103,56,54,70,69,57,46,48,51,53,43,54,55,47,45,52,69,78,36,74,63,58,38,80,75,42,82,77,46,74,46,69,40,96,82,71,52,31,34,39,36,30,37,32,26,29,42,77,72,72,92,63,88,82,68,64,83,86,57,76,83,41,71,68,51,58,52,52,56,61,71,49,54,44,72,46,52,35,30,29,34,23,32,33,65,81,56,48,77,74,52,72,46,75,62,72,81,87,125

Foldseek 3Di:
DDDPVLLQVLVVVVCCVVPVQWAPKDWPDWDADPVNFKIWTKIKTWHQDPPPVPDDPPCVPDVVVVVVNVVRRDIFIKIWIATPPPRDTPGIDGDDDPD

Organism: Aeromonas caviae (NCBI:txid648)

Sequence (99 aa):
MIDFHEAIKIAMNNVTTLIPKATDINLEGAMISADDRLYEINLSYEIPDNSFESISDEINNNPLYAMTRLMRKRREQKVFLVNKLDGKFRGFKNFKERS

Radius of gyration: 17.35 Å; Cα contacts (8 Å, |Δi|>4): 160; chains: 1; bounding box: 36×27×50 Å